Protein AF-A0A662BK88-F1 (afdb_monomer)

pLDDT: mean 89.19, std 11.51, range [46.56, 98.31]

Nearest PDB structures (foldseek):
  5vly-assembly1_C  TM=3.485E-01  e=2.205E+00  Qubevirus durum
  7tjg-assembly1_C  TM=3.162E-01  e=6.121E+00  Bacteriophage sp.

Foldseek 3Di:
DDDDDDDDLVPDQWDDDDPWIKGWDQDPDPDHPDTAIWTFLEDDQKTKTKGKDKDFAPDDDPVCPPGDIDDIDIWIWIQHPNDTQTQQDLVSVLVVVVVCSVVLVVVCVVVVADSNPGDSVRVRVSVVVSRVVVVVVD

Mean predicted aligned error: 5.85 Å

Solvent-accessible surface area (backbone atoms only — not comparable to full-atom values): 8344 Å² total; per-residue (Å²): 136,85,87,80,86,82,82,58,64,89,82,47,59,59,53,71,62,84,97,41,43,32,36,49,43,81,40,81,84,85,45,80,91,44,61,42,68,26,36,59,68,36,85,65,93,46,36,34,32,39,33,73,46,69,47,82,40,95,50,72,45,98,92,24,75,86,28,44,70,49,75,82,44,74,45,36,33,39,40,47,96,92,39,80,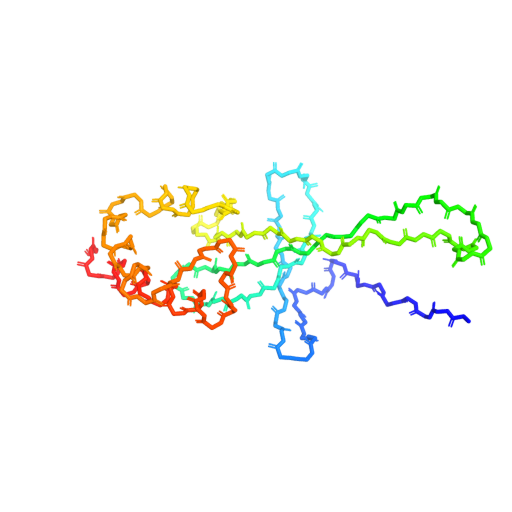44,76,31,75,41,64,67,44,45,37,58,75,43,54,94,52,33,67,58,51,51,51,51,31,60,78,68,68,54,48,71,93,75,47,50,72,66,55,47,35,55,51,49,53,53,52,50,58,53,58,59,80,73,112

Secondary structure (DSSP, 8-state):
--PPP---TTT-SEEEETTEEEEEEE-TTTSTT-EEEEEEEEESSSEEEEEEE--EE---BTTBTT-EEPPPEEEEEEEETTEEEE--SHHHHHHHTGGGHHHHHHHHHHTT--GGG--HHHHHHHHHHHHHHHHTT-

Radius of gyration: 17.77 Å; Cα contacts (8 Å, |Δi|>4): 180; chains: 1; bounding box: 46×37×45 Å

Sequence (138 aa):
YKRQLVLNSTFVDSFYLGNHAFINLYNQNEIPHQFEYFEKIYTGKDLFLKKYRKKFITVYNNWYPDGKYSSQQYTYYIHYRGSLAKVNSKKAFLSFYDSYRKEIRKFMRKNKIKYKNATKEELIKLMTFCHVKSIQNN

Structure (mmCIF, N/CA/C/O backbone):
data_AF-A0A662BK88-F1
#
_entry.id   AF-A0A662BK88-F1
#
loop_
_atom_site.group_PDB
_atom_site.id
_atom_site.type_symbol
_atom_site.label_atom_id
_atom_site.label_alt_id
_atom_site.label_comp_id
_atom_site.label_asym_id
_atom_site.label_entity_id
_atom_site.label_seq_id
_atom_site.pdbx_PDB_ins_code
_atom_site.Cartn_x
_atom_site.Cartn_y
_atom_site.Cartn_z
_atom_site.occupancy
_atom_site.B_iso_or_equiv
_atom_site.auth_seq_id
_atom_site.auth_comp_id
_atom_site.auth_asym_id
_atom_site.auth_atom_id
_atom_site.pdbx_PDB_model_num
ATOM 1 N N . TYR A 1 1 ? 27.981 -8.760 -16.682 1.00 46.56 1 TYR A N 1
ATOM 2 C CA . TYR A 1 1 ? 26.753 -9.582 -16.725 1.00 46.56 1 TYR A CA 1
ATOM 3 C C . TYR A 1 1 ? 25.944 -9.407 -15.452 1.00 46.56 1 TYR A C 1
ATOM 5 O O . TYR A 1 1 ? 26.433 -9.717 -14.372 1.00 46.56 1 TYR A O 1
ATOM 13 N N . LYS A 1 2 ? 24.725 -8.877 -15.557 1.00 60.41 2 LYS A N 1
ATOM 14 C CA . LYS A 1 2 ? 23.822 -8.692 -14.416 1.00 60.41 2 LYS A CA 1
ATOM 15 C C . LYS A 1 2 ? 22.963 -9.951 -14.280 1.00 60.41 2 LYS A C 1
ATOM 17 O O . LYS A 1 2 ? 22.146 -10.215 -15.155 1.00 60.41 2 LYS A O 1
ATOM 22 N N . ARG A 1 3 ? 23.173 -10.751 -13.230 1.00 65.56 3 ARG A N 1
ATOM 23 C CA . ARG A 1 3 ? 22.344 -11.941 -12.976 1.00 65.56 3 ARG A CA 1
ATOM 24 C C . ARG A 1 3 ? 20.949 -11.481 -12.558 1.00 65.56 3 ARG A C 1
ATOM 26 O O . ARG A 1 3 ? 20.813 -10.721 -11.602 1.00 65.56 3 ARG A O 1
ATOM 33 N N . GLN A 1 4 ? 19.935 -11.901 -13.305 1.00 72.81 4 GLN A N 1
ATOM 34 C CA . GLN A 1 4 ? 18.538 -11.662 -12.966 1.00 72.81 4 GLN A CA 1
ATOM 35 C C . GLN A 1 4 ? 18.014 -12.874 -12.200 1.00 72.81 4 GLN A C 1
ATOM 37 O O . GLN A 1 4 ? 18.202 -14.007 -12.633 1.00 72.81 4 GLN A O 1
ATOM 42 N N . LEU A 1 5 ? 17.382 -12.629 -11.055 1.00 79.38 5 LEU A N 1
ATOM 43 C CA . LEU A 1 5 ? 16.665 -13.652 -10.307 1.00 79.38 5 LEU A CA 1
ATOM 44 C C . LEU A 1 5 ? 15.183 -13.539 -10.666 1.00 79.38 5 LEU A C 1
ATOM 46 O O . LEU A 1 5 ? 14.576 -12.490 -10.445 1.00 79.38 5 LEU A O 1
ATOM 50 N N . VAL A 1 6 ? 14.627 -14.597 -11.250 1.00 84.44 6 VAL A N 1
ATOM 51 C CA . VAL A 1 6 ? 13.217 -14.672 -11.645 1.00 84.44 6 VAL A CA 1
ATOM 52 C C . VAL A 1 6 ? 12.526 -15.672 -10.730 1.00 84.44 6 VAL A C 1
ATOM 54 O O . VAL A 1 6 ? 12.965 -16.813 -10.613 1.00 84.44 6 VAL A O 1
ATOM 57 N N . LEU A 1 7 ? 11.462 -15.234 -10.058 1.00 85.31 7 LEU A N 1
ATOM 58 C CA . LEU A 1 7 ? 10.655 -16.108 -9.211 1.00 85.31 7 LEU A CA 1
ATOM 59 C C . LEU A 1 7 ? 9.637 -16.859 -10.061 1.00 85.31 7 LEU A C 1
ATOM 61 O O . LEU A 1 7 ? 8.966 -16.259 -10.901 1.00 85.31 7 LEU A O 1
ATOM 65 N N . ASN A 1 8 ? 9.475 -18.152 -9.794 1.00 84.75 8 ASN A N 1
ATOM 66 C CA . ASN A 1 8 ? 8.382 -18.924 -10.361 1.00 84.75 8 ASN A CA 1
ATOM 67 C C . ASN A 1 8 ? 7.115 -18.685 -9.528 1.00 84.75 8 ASN A C 1
ATOM 69 O O . ASN A 1 8 ? 6.999 -19.175 -8.407 1.00 84.75 8 ASN A O 1
ATOM 73 N N . SER A 1 9 ? 6.172 -17.915 -10.069 1.00 82.06 9 SER A N 1
ATOM 74 C CA . SER A 1 9 ? 4.938 -17.529 -9.377 1.00 82.06 9 SER A CA 1
ATOM 75 C C . SER A 1 9 ? 3.939 -18.668 -9.160 1.00 82.06 9 SER A C 1
ATOM 77 O O . SER A 1 9 ? 2.945 -18.449 -8.481 1.00 82.06 9 SER A O 1
ATOM 79 N N . THR A 1 10 ? 4.193 -19.860 -9.704 1.00 82.81 10 THR A N 1
ATOM 80 C CA . THR A 1 10 ? 3.374 -21.061 -9.476 1.00 82.81 10 THR A CA 1
ATOM 81 C C . THR A 1 10 ? 3.840 -21.859 -8.257 1.00 82.81 10 THR A C 1
ATOM 83 O O . THR A 1 10 ? 3.034 -22.542 -7.641 1.00 82.81 10 THR A O 1
ATOM 86 N N . PHE A 1 11 ? 5.127 -21.782 -7.900 1.00 85.75 11 PHE A N 1
ATOM 87 C CA . PHE A 1 11 ? 5.713 -22.583 -6.811 1.00 85.75 11 PHE A CA 1
ATOM 88 C C . PHE A 1 11 ? 6.141 -21.763 -5.592 1.00 85.75 11 PHE A C 1
ATOM 90 O O . PHE A 1 11 ? 6.508 -22.333 -4.567 1.00 85.75 11 PHE A O 1
ATOM 97 N N . VAL A 1 12 ? 6.152 -20.433 -5.697 1.00 89.94 12 VAL A N 1
ATOM 98 C CA . VAL A 1 12 ? 6.571 -19.549 -4.607 1.00 89.94 12 VAL A CA 1
ATOM 99 C C . VAL A 1 12 ? 5.362 -18.771 -4.092 1.00 89.94 12 VAL A C 1
ATOM 101 O O . VAL A 1 12 ? 4.904 -17.804 -4.701 1.00 89.94 12 VAL A O 1
ATOM 104 N N . ASP A 1 13 ? 4.870 -19.183 -2.925 1.00 90.50 13 ASP A N 1
ATOM 105 C CA . ASP A 1 13 ? 3.742 -18.532 -2.248 1.00 90.50 13 ASP A CA 1
ATOM 106 C C . ASP A 1 13 ? 4.171 -17.297 -1.456 1.00 90.50 13 ASP A C 1
ATOM 108 O O . ASP A 1 13 ? 3.428 -16.326 -1.311 1.00 90.50 13 ASP A O 1
ATOM 112 N N . SER A 1 14 ? 5.383 -17.315 -0.906 1.00 93.75 14 SER A N 1
ATOM 113 C CA . SER A 1 14 ? 5.929 -16.197 -0.145 1.00 93.75 14 SER A CA 1
ATOM 114 C C . SER A 1 14 ? 7.448 -16.251 -0.088 1.00 93.75 14 SER A C 1
ATOM 116 O O . SER A 1 14 ? 8.056 -17.305 -0.260 1.00 93.75 14 SER A O 1
ATOM 118 N N . PHE A 1 15 ? 8.068 -15.100 0.148 1.00 94.88 15 PHE A N 1
ATOM 119 C CA . PHE A 1 15 ? 9.508 -14.999 0.357 1.00 94.88 15 PHE A CA 1
ATOM 120 C C . PHE A 1 15 ? 9.848 -13.775 1.208 1.00 94.88 15 PHE A C 1
ATOM 122 O O . PHE A 1 15 ? 9.033 -12.866 1.387 1.00 94.88 15 PHE A O 1
ATOM 129 N N . TYR A 1 16 ? 11.080 -13.738 1.705 1.00 95.19 16 TYR A N 1
ATOM 130 C CA . TYR A 1 16 ? 11.634 -12.588 2.409 1.00 95.19 16 TYR A CA 1
ATOM 131 C C . TYR A 1 16 ? 12.732 -11.943 1.568 1.00 95.19 16 TYR A C 1
ATOM 133 O O . TYR A 1 16 ? 13.564 -12.632 0.982 1.00 95.19 16 TYR A O 1
ATOM 141 N N . LEU A 1 17 ? 12.745 -10.613 1.523 1.00 93.19 17 LEU A N 1
ATOM 142 C CA . LEU A 1 17 ? 13.852 -9.833 0.976 1.00 93.19 17 LEU A CA 1
ATOM 143 C C . LEU A 1 17 ? 14.315 -8.852 2.054 1.00 93.19 17 LEU A C 1
ATOM 145 O O . LEU A 1 17 ? 13.687 -7.815 2.277 1.00 93.19 17 LEU A O 1
ATOM 149 N N . GLY A 1 18 ? 15.377 -9.218 2.774 1.00 93.12 18 GLY A N 1
ATOM 150 C CA . GLY A 1 18 ? 15.735 -8.550 4.027 1.00 93.12 18 GLY A CA 1
ATOM 151 C C . GLY A 1 18 ? 14.575 -8.626 5.027 1.00 93.12 18 GLY A C 1
ATOM 152 O O . GLY A 1 18 ? 13.998 -9.690 5.234 1.00 93.12 18 GLY A O 1
ATOM 153 N N . ASN A 1 19 ? 14.169 -7.479 5.577 1.00 93.31 19 ASN A N 1
ATOM 154 C CA . ASN A 1 19 ? 13.086 -7.387 6.570 1.00 93.31 19 ASN A CA 1
ATOM 155 C C . ASN A 1 19 ? 11.690 -7.199 5.938 1.00 93.31 19 ASN A C 1
ATOM 157 O O . ASN A 1 19 ? 10.745 -6.743 6.589 1.00 93.31 19 ASN A O 1
ATOM 161 N N . HIS A 1 20 ? 11.555 -7.496 4.645 1.00 94.62 20 HIS A N 1
ATOM 162 C CA . HIS A 1 20 ? 10.316 -7.342 3.893 1.00 94.62 20 HIS A CA 1
ATOM 163 C C . HIS A 1 20 ? 9.752 -8.718 3.548 1.00 94.62 20 HIS A C 1
ATOM 165 O O . HIS A 1 20 ? 10.402 -9.500 2.859 1.00 94.62 20 HIS A O 1
ATOM 171 N N . ALA A 1 21 ? 8.536 -8.999 4.015 1.00 96.19 21 ALA A N 1
ATOM 172 C CA . ALA A 1 21 ? 7.819 -10.223 3.690 1.00 96.19 21 ALA A CA 1
ATOM 173 C C . ALA A 1 21 ? 6.939 -9.992 2.461 1.00 96.19 21 ALA A C 1
ATOM 175 O O . ALA A 1 21 ? 6.109 -9.082 2.462 1.00 96.19 21 ALA A O 1
ATOM 176 N N . PHE A 1 22 ? 7.087 -10.832 1.447 1.00 96.12 22 PHE A N 1
ATOM 177 C CA . PHE A 1 22 ? 6.278 -10.817 0.239 1.00 96.12 22 PHE A CA 1
ATOM 178 C C . PHE A 1 22 ? 5.363 -12.030 0.218 1.00 96.12 22 PHE A C 1
ATOM 180 O O . PHE A 1 22 ? 5.785 -13.129 0.567 1.00 96.12 22 PHE A O 1
ATOM 187 N N . ILE A 1 23 ? 4.117 -11.825 -0.189 1.00 94.38 23 ILE A N 1
ATOM 188 C CA . ILE A 1 23 ? 3.148 -12.893 -0.424 1.00 94.38 23 ILE A CA 1
ATOM 189 C C . ILE A 1 23 ? 2.657 -12.821 -1.856 1.00 94.38 23 ILE A C 1
ATOM 191 O O . ILE A 1 23 ? 2.482 -11.735 -2.411 1.00 94.38 23 ILE A O 1
ATOM 195 N N . ASN A 1 24 ? 2.448 -13.986 -2.434 1.00 91.44 24 ASN A N 1
ATOM 196 C CA . ASN A 1 24 ? 1.794 -14.159 -3.703 1.00 91.44 24 ASN A CA 1
ATOM 197 C C . ASN A 1 24 ? 0.283 -14.183 -3.464 1.00 91.44 24 ASN A C 1
ATOM 199 O O . ASN A 1 24 ? -0.202 -14.940 -2.624 1.00 91.44 24 ASN A O 1
ATOM 203 N N . LEU A 1 25 ? -0.458 -13.324 -4.156 1.00 87.62 25 LEU A N 1
ATOM 204 C CA . LEU A 1 25 ? -1.914 -13.338 -4.117 1.00 87.62 25 LEU A CA 1
ATOM 205 C C . LEU A 1 25 ? -2.463 -13.523 -5.520 1.00 87.62 25 LEU A C 1
ATOM 207 O O . LEU A 1 25 ? -1.989 -12.917 -6.483 1.00 87.62 25 LEU A O 1
ATOM 211 N N . TYR A 1 26 ? -3.514 -14.331 -5.598 1.00 74.81 26 TYR A N 1
ATOM 212 C CA . TYR A 1 26 ? -4.305 -14.481 -6.803 1.00 74.81 26 TYR A CA 1
ATOM 213 C C . TYR A 1 26 ? -5.116 -13.203 -7.032 1.00 74.81 26 TYR A C 1
ATOM 215 O O . TYR A 1 26 ? -6.020 -12.876 -6.258 1.00 74.81 26 TYR A O 1
ATOM 223 N N . ASN A 1 27 ? -4.782 -12.450 -8.077 1.00 63.00 27 ASN A N 1
ATOM 224 C CA . ASN A 1 27 ? -5.520 -11.245 -8.421 1.00 63.00 27 ASN A CA 1
ATOM 225 C C . ASN A 1 27 ? -6.726 -11.616 -9.295 1.00 63.00 27 ASN A C 1
ATOM 227 O O . ASN A 1 27 ? -6.610 -11.730 -10.510 1.00 63.00 27 ASN A O 1
ATOM 231 N N . GLN A 1 28 ? -7.896 -11.790 -8.674 1.00 55.38 28 GLN A N 1
ATOM 232 C CA . GLN A 1 28 ? -9.140 -12.124 -9.386 1.00 55.38 28 GLN A CA 1
ATOM 233 C C . GLN A 1 28 ? -9.610 -11.025 -10.357 1.00 55.38 28 GLN A C 1
ATOM 235 O O . GLN A 1 28 ? -10.416 -11.305 -11.239 1.00 55.38 28 GLN A O 1
ATOM 240 N N . ASN A 1 29 ? -9.135 -9.782 -10.196 1.00 52.81 29 ASN A N 1
ATOM 241 C CA . ASN A 1 29 ? -9.803 -8.601 -10.748 1.00 52.81 29 ASN A CA 1
ATOM 242 C C . ASN A 1 29 ? -9.139 -7.997 -11.993 1.00 52.81 29 ASN A C 1
ATOM 244 O O . ASN A 1 29 ? -9.824 -7.313 -12.747 1.0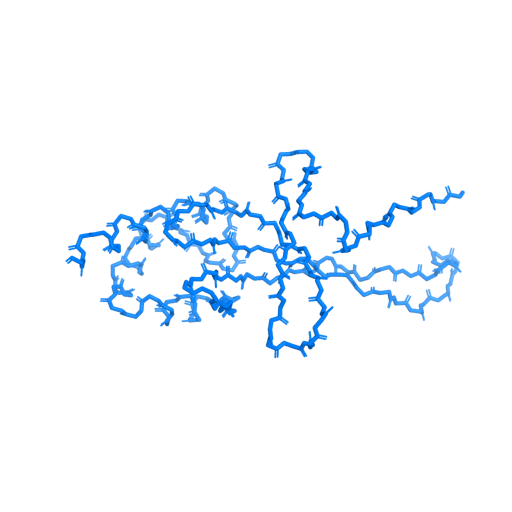0 52.81 29 ASN A O 1
ATOM 248 N N . GLU A 1 30 ? -7.828 -8.171 -12.195 1.00 54.28 30 GLU A N 1
ATOM 249 C CA . GLU A 1 30 ? -7.128 -7.520 -13.319 1.00 54.28 30 GLU A CA 1
ATOM 250 C C . GLU A 1 30 ? -6.841 -8.491 -14.472 1.00 54.28 30 GLU A C 1
ATOM 252 O O . GLU A 1 30 ? -7.092 -8.137 -15.622 1.00 54.28 30 GLU A O 1
ATOM 257 N N . ILE A 1 31 ? -6.346 -9.703 -14.189 1.00 52.28 31 ILE A N 1
ATOM 258 C CA . ILE A 1 31 ? -6.043 -10.738 -15.191 1.00 52.28 31 ILE A CA 1
ATOM 259 C C . ILE A 1 31 ? -6.291 -12.114 -14.546 1.00 52.28 31 ILE A C 1
ATOM 261 O O . ILE A 1 31 ? -5.582 -12.460 -13.595 1.00 52.28 31 ILE A O 1
ATOM 265 N N . PRO A 1 32 ? -7.265 -12.913 -15.029 1.00 53.69 32 PRO A N 1
ATOM 266 C CA . PRO A 1 32 ? -7.473 -14.274 -14.543 1.00 53.69 32 PRO A CA 1
ATOM 267 C C . PRO A 1 32 ? -6.164 -15.069 -14.628 1.00 53.69 32 PRO A C 1
ATOM 269 O O . PRO A 1 32 ? -5.478 -15.020 -15.646 1.00 53.69 32 PRO A O 1
ATOM 272 N N . HIS A 1 33 ? -5.814 -15.797 -13.568 1.00 56.00 33 HIS A N 1
ATOM 273 C CA . HIS A 1 33 ? -4.602 -16.626 -13.485 1.00 56.00 33 HIS A CA 1
ATOM 274 C C . HIS A 1 33 ? -3.255 -15.902 -13.360 1.00 56.00 33 HIS A C 1
ATOM 276 O O . HIS A 1 33 ? -2.215 -16.559 -13.436 1.00 56.00 33 HIS A O 1
ATOM 282 N N . GLN A 1 34 ? -3.232 -14.593 -13.083 1.00 67.44 34 GLN A N 1
ATOM 283 C CA . GLN A 1 34 ? -1.977 -13.909 -12.772 1.00 67.44 34 GLN A CA 1
ATOM 284 C C . GLN A 1 34 ? -1.720 -13.818 -11.262 1.00 67.44 34 GLN A C 1
ATOM 286 O O . GLN A 1 34 ? -2.366 -13.078 -10.517 1.00 67.44 34 GLN A O 1
ATOM 291 N N . PHE A 1 35 ? -0.714 -14.573 -10.836 1.00 73.44 35 PHE A N 1
ATOM 292 C CA . PHE A 1 35 ? -0.090 -14.491 -9.523 1.00 73.44 35 PHE A CA 1
ATOM 293 C C . PHE A 1 35 ? 0.802 -13.252 -9.431 1.00 73.44 35 PHE A C 1
ATOM 295 O O . PHE A 1 35 ? 1.653 -13.015 -10.294 1.00 73.44 35 PHE A O 1
ATOM 302 N N . GLU A 1 36 ? 0.614 -12.451 -8.385 1.00 87.44 36 GLU A N 1
ATOM 303 C CA . GLU A 1 36 ? 1.394 -11.239 -8.165 1.00 87.44 36 GLU A CA 1
ATOM 304 C C . GLU A 1 36 ? 1.895 -11.144 -6.728 1.00 87.44 36 GLU A C 1
ATOM 306 O O . GLU A 1 36 ? 1.192 -11.471 -5.773 1.00 87.44 36 GLU A O 1
ATOM 311 N N . TYR A 1 37 ? 3.117 -10.631 -6.574 1.00 92.62 37 TYR A N 1
ATOM 312 C CA . TYR A 1 37 ? 3.735 -10.467 -5.265 1.00 92.62 37 TYR A CA 1
ATOM 313 C C . TYR A 1 37 ? 3.453 -9.098 -4.651 1.00 92.62 37 TYR A C 1
ATOM 315 O O . TYR A 1 37 ? 3.671 -8.045 -5.262 1.00 92.62 37 TYR A O 1
ATOM 323 N N . PHE A 1 38 ? 3.054 -9.125 -3.386 1.00 95.00 38 PHE A N 1
ATOM 324 C CA . PHE A 1 38 ? 2.781 -7.961 -2.560 1.00 95.00 38 PHE A CA 1
ATOM 325 C C . PHE A 1 38 ? 3.656 -7.997 -1.314 1.00 95.00 38 PHE A C 1
ATOM 327 O O . PHE A 1 38 ? 3.720 -9.013 -0.628 1.00 95.00 38 PHE A O 1
ATOM 334 N N . GLU A 1 39 ? 4.283 -6.876 -0.969 1.00 96.81 39 GLU A N 1
ATOM 335 C CA . GLU A 1 39 ? 4.897 -6.728 0.347 1.00 96.81 39 GLU A CA 1
ATOM 336 C C . GLU A 1 39 ? 3.802 -6.581 1.410 1.00 96.81 39 GLU A C 1
ATOM 338 O O . GLU A 1 39 ? 2.935 -5.708 1.303 1.00 96.81 39 GLU A O 1
ATOM 343 N N . LYS A 1 40 ? 3.883 -7.387 2.470 1.00 96.69 40 LYS A N 1
ATOM 344 C CA . LYS A 1 40 ? 3.084 -7.229 3.684 1.00 96.69 40 LYS A CA 1
ATOM 345 C C . LYS A 1 40 ? 3.629 -6.071 4.513 1.00 96.69 40 LYS A C 1
ATOM 347 O O . LYS A 1 40 ? 4.712 -6.153 5.092 1.00 96.69 40 LYS A O 1
ATOM 352 N N . ILE A 1 41 ? 2.851 -4.996 4.592 1.00 97.38 41 ILE A N 1
ATOM 353 C CA . ILE A 1 41 ? 3.142 -3.850 5.458 1.00 97.38 41 ILE A CA 1
ATOM 354 C C . ILE A 1 41 ? 2.566 -4.080 6.852 1.00 97.38 41 ILE A C 1
ATOM 356 O O . ILE A 1 41 ? 3.239 -3.806 7.839 1.00 97.38 41 ILE A O 1
ATOM 360 N N . TYR A 1 42 ? 1.341 -4.600 6.933 1.00 96.88 42 TYR A N 1
ATOM 361 C CA . TYR A 1 42 ? 0.656 -4.893 8.188 1.00 96.88 42 TYR A CA 1
ATOM 362 C C . TYR A 1 42 ? -0.174 -6.172 8.064 1.00 96.88 42 TYR A C 1
ATOM 364 O O . TYR A 1 42 ? -0.765 -6.426 7.012 1.00 96.88 42 TYR A O 1
ATOM 372 N N . THR A 1 43 ? -0.234 -6.936 9.157 1.00 93.56 43 THR A N 1
ATOM 373 C CA . THR A 1 43 ? -1.033 -8.159 9.281 1.00 93.56 43 THR A CA 1
ATOM 374 C C . THR A 1 43 ? -1.961 -8.019 10.486 1.00 93.56 43 THR A C 1
ATOM 376 O O . THR A 1 43 ? -1.488 -7.849 11.607 1.00 93.56 43 THR A O 1
ATOM 379 N N . GLY A 1 44 ? -3.269 -8.087 10.252 1.00 89.44 44 GLY A N 1
ATOM 380 C CA . GLY A 1 44 ? -4.314 -8.122 11.275 1.00 89.44 44 GLY A CA 1
ATOM 381 C C . GLY A 1 44 ? -5.587 -8.727 10.681 1.00 89.44 44 GLY A C 1
ATOM 382 O O . GLY A 1 44 ? -5.497 -9.601 9.823 1.00 89.44 44 GLY A O 1
ATOM 383 N N . LYS A 1 45 ? -6.767 -8.226 11.075 1.00 87.69 45 LYS A N 1
ATOM 384 C CA . LYS A 1 45 ? -8.047 -8.579 10.412 1.00 87.69 45 LYS A CA 1
ATOM 385 C C . LYS A 1 45 ? -8.007 -8.290 8.903 1.00 87.69 45 LYS A C 1
ATOM 387 O O . LYS A 1 45 ? -8.526 -9.068 8.108 1.00 87.69 45 LYS A O 1
ATOM 392 N N . ASP A 1 46 ? -7.342 -7.195 8.547 1.00 91.38 46 ASP A N 1
ATOM 393 C CA . ASP A 1 46 ? -7.091 -6.778 7.174 1.00 91.38 46 ASP A CA 1
ATOM 394 C C . ASP A 1 46 ? -5.586 -6.885 6.895 1.00 91.38 46 ASP A C 1
ATOM 396 O O . ASP A 1 46 ? -4.766 -6.546 7.759 1.00 91.38 46 ASP A O 1
ATOM 400 N N . LEU A 1 47 ? -5.203 -7.297 5.683 1.00 94.88 47 LEU A N 1
ATOM 401 C CA . LEU A 1 47 ? -3.808 -7.195 5.246 1.00 94.88 47 LEU A CA 1
ATOM 402 C C . LEU A 1 47 ? -3.603 -5.860 4.545 1.00 94.88 47 LEU A C 1
ATOM 404 O O . LEU A 1 47 ? -4.304 -5.552 3.580 1.00 94.88 47 LEU A O 1
ATOM 408 N N . PHE A 1 48 ? -2.605 -5.094 4.982 1.00 97.19 48 PHE A N 1
ATOM 409 C CA . PHE A 1 48 ? -2.175 -3.904 4.255 1.00 97.19 48 PHE A CA 1
ATOM 410 C C . PHE A 1 48 ? -0.951 -4.236 3.416 1.00 97.19 48 PHE A C 1
ATOM 412 O O . PHE A 1 48 ? 0.084 -4.668 3.932 1.00 97.19 48 PHE A O 1
ATOM 419 N N . LEU A 1 49 ? -1.090 -4.041 2.113 1.00 96.62 49 LEU A N 1
ATOM 420 C CA . LEU A 1 49 ? -0.201 -4.587 1.106 1.00 96.62 49 LEU A CA 1
ATOM 421 C C . LEU A 1 49 ? 0.367 -3.482 0.226 1.00 96.62 49 LEU A C 1
ATOM 423 O O . LEU A 1 49 ? -0.307 -2.498 -0.088 1.00 96.62 49 LEU A O 1
ATOM 427 N N . LYS A 1 50 ? 1.606 -3.666 -0.220 1.00 96.25 50 LYS A N 1
ATOM 428 C CA . LYS A 1 50 ? 2.287 -2.765 -1.148 1.00 96.25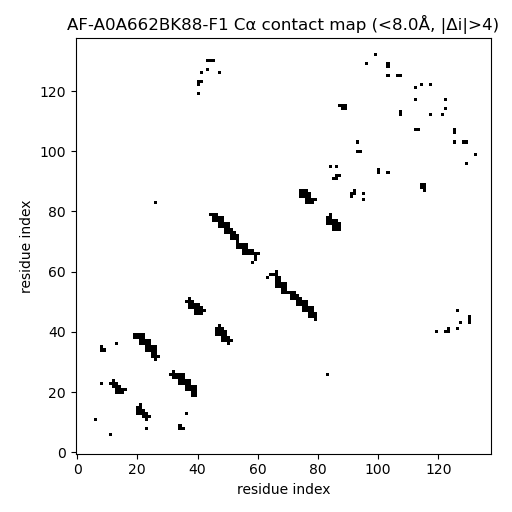 50 LYS A CA 1
ATOM 429 C C . LYS A 1 50 ? 2.779 -3.546 -2.361 1.00 96.25 50 LYS A C 1
ATOM 431 O O . LYS A 1 50 ? 3.613 -4.437 -2.244 1.00 96.25 50 LYS A O 1
ATOM 436 N N . LYS A 1 51 ? 2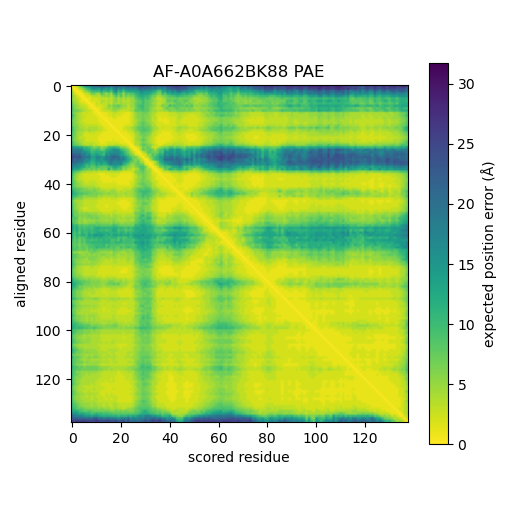.280 -3.183 -3.540 1.00 94.62 51 LYS A N 1
ATOM 437 C CA . LYS A 1 51 ? 2.706 -3.746 -4.827 1.00 94.62 51 LYS A CA 1
ATOM 438 C C . LYS A 1 51 ? 3.735 -2.830 -5.466 1.00 94.62 51 LYS A C 1
ATOM 440 O O . LYS A 1 51 ? 3.471 -1.636 -5.612 1.00 94.62 51 LYS A O 1
ATOM 445 N N . TYR A 1 52 ? 4.876 -3.375 -5.869 1.00 93.69 52 TYR A N 1
ATOM 446 C CA . TYR A 1 52 ? 5.918 -2.636 -6.581 1.00 93.69 52 TYR A CA 1
ATOM 447 C C . TYR A 1 52 ? 5.759 -2.787 -8.093 1.00 93.69 52 TYR A C 1
ATOM 449 O O . TYR A 1 52 ? 5.380 -3.846 -8.584 1.00 93.69 52 TYR A O 1
ATOM 457 N N . ARG A 1 53 ? 6.075 -1.731 -8.845 1.00 91.06 53 ARG A N 1
ATOM 458 C CA . ARG A 1 53 ? 6.106 -1.757 -10.309 1.00 91.06 53 ARG A CA 1
ATOM 459 C C . ARG A 1 53 ? 7.328 -1.010 -10.826 1.00 91.06 53 ARG A C 1
ATOM 461 O O . ARG A 1 53 ? 7.591 0.126 -10.431 1.00 91.06 53 ARG A O 1
ATOM 468 N N . LYS A 1 54 ? 8.031 -1.636 -11.764 1.00 91.00 54 LYS A N 1
ATOM 469 C CA . LYS A 1 54 ? 8.994 -0.991 -12.659 1.00 91.00 54 LYS A CA 1
ATOM 470 C C . LYS A 1 54 ? 8.620 -1.346 -14.089 1.00 91.00 54 LYS A C 1
ATOM 472 O O . LYS A 1 54 ? 8.162 -2.454 -14.346 1.00 91.00 54 LYS A O 1
ATOM 477 N N . LYS A 1 55 ? 8.787 -0.400 -15.005 1.00 89.00 55 LYS A N 1
ATOM 478 C CA . LYS A 1 55 ? 8.639 -0.636 -16.443 1.00 89.00 55 LYS A CA 1
ATOM 479 C C . LYS A 1 55 ? 10.020 -0.629 -17.076 1.00 89.00 55 LYS A C 1
ATOM 481 O O . LYS A 1 55 ? 10.834 0.221 -16.720 1.00 89.00 55 LYS A O 1
ATOM 486 N N . PHE A 1 56 ? 10.282 -1.558 -17.984 1.00 89.88 56 PHE A N 1
ATOM 487 C CA . PHE A 1 56 ? 11.440 -1.440 -18.859 1.00 89.88 56 PHE A CA 1
ATOM 488 C C . PHE A 1 56 ?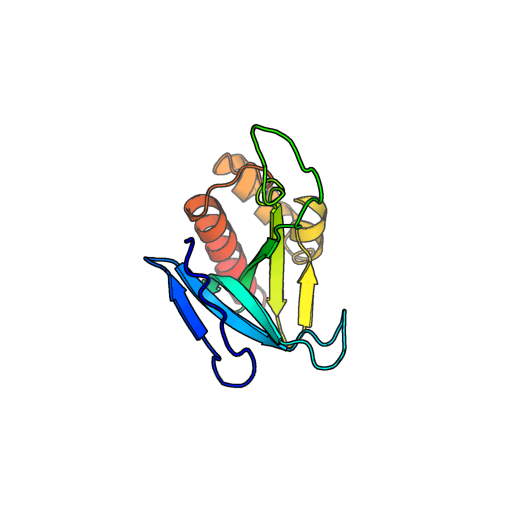 11.166 -0.336 -19.885 1.00 89.88 56 PHE A C 1
ATOM 490 O O . PHE A 1 56 ? 10.061 -0.235 -20.414 1.00 89.88 56 PHE A O 1
ATOM 497 N N . ILE A 1 57 ? 12.147 0.532 -20.092 1.00 91.06 57 ILE A N 1
ATOM 498 C CA . ILE A 1 57 ? 12.103 1.668 -21.002 1.00 91.06 57 ILE A CA 1
ATOM 499 C C . ILE A 1 57 ? 13.185 1.420 -22.052 1.00 91.06 57 ILE A C 1
ATOM 501 O O . ILE A 1 57 ? 14.379 1.419 -21.740 1.00 91.06 57 ILE A O 1
ATOM 505 N N . THR A 1 58 ? 12.748 1.241 -23.295 1.00 88.25 58 THR A N 1
ATOM 506 C CA . THR A 1 58 ? 13.584 1.037 -24.485 1.00 88.25 58 THR A CA 1
ATOM 507 C C . THR A 1 58 ? 14.228 2.357 -24.919 1.00 88.25 58 THR A C 1
ATOM 509 O O . THR A 1 58 ? 13.851 2.950 -25.926 1.00 88.25 58 THR A O 1
ATOM 512 N N . VAL A 1 59 ? 15.158 2.866 -24.112 1.00 89.12 59 VAL A N 1
ATOM 513 C CA . VAL A 1 59 ? 15.993 4.031 -24.438 1.00 89.12 59 VAL A CA 1
ATOM 514 C C . VAL A 1 59 ? 17.437 3.567 -24.471 1.00 89.12 59 VAL A C 1
ATOM 516 O O . VAL A 1 59 ? 18.012 3.312 -23.417 1.00 89.12 59 VAL A O 1
ATOM 519 N N . TYR A 1 60 ? 17.992 3.472 -25.675 1.00 89.12 60 TYR A N 1
ATOM 520 C CA . TYR A 1 60 ? 19.346 2.988 -25.926 1.00 89.12 60 TYR A CA 1
ATOM 521 C C . TYR A 1 60 ? 20.263 4.169 -26.255 1.00 89.12 60 TYR A C 1
ATOM 523 O O . TYR A 1 60 ? 20.024 4.891 -27.221 1.00 89.12 60 TYR A O 1
ATOM 531 N N . ASN A 1 61 ? 21.272 4.412 -25.420 1.00 90.88 61 ASN A N 1
ATOM 532 C CA . ASN A 1 61 ? 22.300 5.438 -25.636 1.00 90.88 61 ASN A CA 1
ATOM 533 C C . ASN A 1 61 ? 23.584 5.081 -24.866 1.00 90.88 61 ASN A C 1
ATOM 535 O O . ASN A 1 61 ? 23.598 4.097 -24.131 1.00 90.88 61 ASN A O 1
ATOM 539 N N . ASN A 1 62 ? 24.640 5.896 -24.977 1.00 89.81 62 ASN A N 1
ATOM 540 C CA . ASN A 1 62 ? 25.933 5.629 -24.323 1.00 89.81 62 ASN A CA 1
ATOM 541 C C . ASN A 1 62 ? 25.839 5.441 -22.794 1.00 89.81 62 ASN A C 1
ATOM 543 O O . ASN A 1 62 ? 26.673 4.755 -22.211 1.00 89.81 62 ASN A O 1
ATOM 547 N N . TRP A 1 63 ? 24.826 6.020 -22.142 1.00 85.31 63 TRP A N 1
ATOM 548 C CA . TRP A 1 63 ? 24.587 5.875 -20.702 1.00 85.31 63 TRP A CA 1
ATOM 549 C C . TRP A 1 63 ? 23.723 4.653 -20.354 1.00 85.31 63 TRP A C 1
ATOM 551 O O . TRP A 1 63 ? 23.797 4.140 -19.238 1.00 85.31 63 TRP A O 1
ATOM 561 N N . TYR A 1 64 ? 22.894 4.193 -21.294 1.00 86.62 64 TYR A N 1
ATOM 562 C CA . TYR A 1 64 ? 21.938 3.095 -21.137 1.00 86.62 64 TYR A CA 1
ATOM 563 C C . TYR A 1 64 ? 21.990 2.146 -22.349 1.00 86.62 64 TYR A C 1
ATOM 565 O O . TYR A 1 64 ? 21.011 2.050 -23.091 1.00 86.62 64 TYR A O 1
ATOM 573 N N . PRO A 1 65 ? 23.114 1.446 -22.585 1.00 86.44 65 PRO A N 1
ATOM 574 C CA . PRO A 1 65 ? 23.276 0.588 -23.762 1.00 86.44 65 PRO A CA 1
ATOM 575 C C . PRO A 1 65 ? 22.295 -0.595 -23.784 1.00 86.44 65 PRO A C 1
ATOM 577 O O . PRO A 1 65 ? 21.935 -1.062 -24.856 1.00 86.44 65 PRO A O 1
ATOM 580 N N . ASP A 1 66 ? 21.792 -1.010 -22.616 1.00 88.06 66 ASP A N 1
ATOM 581 C C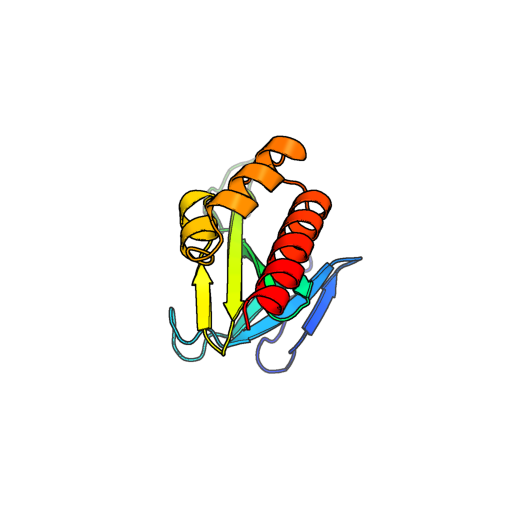A . ASP A 1 66 ? 20.827 -2.108 -22.460 1.00 88.06 66 ASP A CA 1
ATOM 582 C C . ASP A 1 66 ? 19.400 -1.611 -22.158 1.00 88.06 66 ASP A C 1
ATOM 584 O O . ASP A 1 66 ? 18.567 -2.348 -21.624 1.00 88.06 66 ASP A O 1
ATOM 588 N N . GLY A 1 67 ? 19.104 -0.338 -22.427 1.00 88.88 67 GLY A N 1
ATOM 589 C CA . GLY A 1 67 ? 17.878 0.296 -21.954 1.00 88.88 67 GLY A CA 1
ATOM 590 C C . GLY A 1 67 ? 17.941 0.657 -20.468 1.00 88.88 67 GLY A C 1
ATOM 591 O O . GLY A 1 67 ? 18.979 0.568 -19.805 1.00 88.88 67 GLY A O 1
ATOM 592 N N . LYS A 1 68 ? 16.808 1.090 -19.906 1.00 90.44 68 LYS A N 1
ATOM 593 C CA . LYS A 1 68 ? 16.714 1.422 -18.476 1.00 90.44 68 LYS A CA 1
ATOM 594 C C . LYS A 1 68 ? 15.384 1.005 -17.876 1.00 90.44 68 LYS A C 1
ATOM 596 O O . LYS A 1 68 ? 14.371 0.939 -18.558 1.00 90.44 68 LYS A O 1
ATOM 601 N N . TYR A 1 69 ? 15.355 0.794 -16.567 1.00 89.38 69 TYR A N 1
ATOM 602 C CA . TYR A 1 69 ? 14.091 0.662 -15.845 1.00 89.38 69 TYR A CA 1
ATOM 603 C C . TYR A 1 69 ? 13.585 2.030 -15.392 1.00 89.38 69 TYR A C 1
ATOM 605 O O . TYR A 1 69 ? 14.367 2.926 -15.071 1.00 89.38 69 TYR A O 1
ATOM 613 N N . SER A 1 70 ? 12.264 2.181 -15.331 1.00 92.19 70 SER A N 1
ATOM 614 C CA . SER A 1 70 ? 11.618 3.340 -14.727 1.00 92.19 70 SER A CA 1
ATOM 615 C C . SER A 1 70 ? 12.015 3.497 -13.259 1.00 92.19 70 SER A C 1
ATOM 617 O O . SER A 1 70 ? 12.457 2.550 -12.597 1.00 92.19 70 SER A O 1
ATOM 619 N N . SER A 1 71 ? 11.744 4.682 -12.711 1.00 91.50 71 SER A N 1
ATOM 620 C CA . SER A 1 71 ? 11.687 4.840 -11.262 1.00 91.50 71 SER A CA 1
ATOM 621 C C . SER A 1 71 ? 10.715 3.821 -10.659 1.00 91.50 71 SER A C 1
AT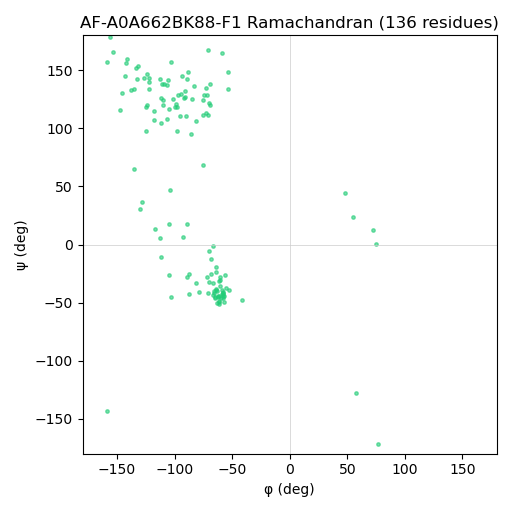OM 623 O O . SER A 1 71 ? 9.745 3.384 -11.294 1.00 91.50 71 SER A O 1
ATOM 625 N N . GLN A 1 72 ? 11.019 3.393 -9.436 1.00 92.38 72 GLN A N 1
ATOM 626 C CA . GLN A 1 72 ? 10.185 2.444 -8.718 1.00 92.38 72 GLN A CA 1
ATOM 627 C C . GLN A 1 72 ? 8.869 3.112 -8.336 1.00 92.38 72 GLN A C 1
ATOM 629 O O . GLN A 1 72 ? 8.851 4.092 -7.595 1.00 92.38 72 GLN A O 1
ATOM 634 N N . GLN A 1 73 ? 7.769 2.555 -8.825 1.00 93.25 73 GLN A N 1
ATOM 635 C CA . GLN A 1 73 ? 6.428 2.945 -8.425 1.00 93.25 73 GLN A CA 1
ATOM 636 C C . GLN A 1 73 ? 5.866 1.905 -7.464 1.00 93.25 73 GLN A C 1
ATOM 638 O O . GLN A 1 73 ? 6.291 0.746 -7.456 1.00 93.25 73 GLN A O 1
ATOM 643 N N . TYR A 1 74 ? 4.899 2.315 -6.653 1.00 94.06 74 TYR A N 1
ATOM 644 C CA . TYR A 1 74 ? 4.162 1.394 -5.806 1.00 94.06 74 TYR A CA 1
ATOM 645 C C . TYR A 1 74 ? 2.684 1.759 -5.736 1.00 94.06 74 TYR A C 1
ATOM 647 O O . TYR A 1 74 ? 2.272 2.877 -6.048 1.00 94.06 74 TYR A O 1
ATOM 655 N N . THR A 1 75 ? 1.873 0.780 -5.361 1.00 94.62 75 THR A N 1
ATOM 656 C CA . THR A 1 75 ? 0.442 0.939 -5.110 1.00 94.62 75 THR A CA 1
ATOM 657 C C . THR A 1 75 ? 0.079 0.203 -3.831 1.00 94.62 75 THR A C 1
ATOM 659 O O . THR A 1 75 ? 0.493 -0.940 -3.640 1.00 94.62 75 THR A O 1
ATOM 662 N N . TYR A 1 76 ? -0.689 0.865 -2.969 1.00 96.56 76 TYR A N 1
ATOM 663 C CA . TYR A 1 76 ? -1.204 0.262 -1.744 1.00 96.56 76 TYR A CA 1
ATOM 664 C C . TYR A 1 76 ? -2.554 -0.417 -1.959 1.00 96.56 76 TYR A C 1
ATOM 666 O O . TYR A 1 76 ? -3.417 0.112 -2.670 1.00 96.56 76 TYR A O 1
ATOM 674 N N . TYR A 1 77 ? -2.734 -1.551 -1.289 1.00 95.81 77 TYR A N 1
ATOM 675 C CA . TYR A 1 77 ? -3.956 -2.343 -1.282 1.00 95.81 77 TYR A CA 1
ATOM 676 C C . TYR A 1 77 ? -4.330 -2.754 0.141 1.00 95.81 77 TYR A C 1
ATOM 678 O O . TYR A 1 77 ? -3.460 -2.919 0.997 1.00 95.81 77 TYR A O 1
ATOM 686 N N . ILE A 1 78 ? -5.623 -2.945 0.376 1.00 95.50 78 ILE A N 1
ATOM 687 C CA . ILE A 1 78 ? -6.140 -3.669 1.534 1.00 95.50 78 ILE A CA 1
ATOM 688 C C . ILE A 1 78 ? -6.761 -4.964 1.026 1.00 95.50 78 ILE A C 1
ATOM 690 O O . ILE A 1 78 ? -7.611 -4.929 0.138 1.00 95.50 78 ILE A O 1
ATOM 694 N N . HIS A 1 79 ? -6.330 -6.093 1.579 1.00 92.88 79 HIS A N 1
ATOM 695 C CA . HIS A 1 79 ? -6.982 -7.377 1.360 1.00 92.88 79 HIS A CA 1
ATOM 696 C C . HIS A 1 79 ? -7.890 -7.692 2.552 1.00 92.88 79 HIS A C 1
ATOM 698 O O . HIS A 1 79 ? -7.413 -7.798 3.686 1.00 92.88 79 HIS A O 1
ATOM 704 N N . TYR A 1 80 ? -9.189 -7.821 2.289 1.00 89.25 80 TYR A N 1
ATOM 705 C CA . TYR A 1 80 ? -10.227 -8.058 3.291 1.00 89.25 80 TYR A CA 1
ATOM 706 C C . TYR A 1 80 ? -11.325 -8.953 2.719 1.00 89.25 80 TYR A C 1
ATOM 708 O O . TYR A 1 80 ? -11.831 -8.684 1.631 1.00 89.25 80 TYR A O 1
ATOM 716 N N . ARG A 1 81 ? -11.701 -10.011 3.453 1.00 85.44 81 ARG A N 1
ATOM 717 C CA . ARG A 1 81 ? -12.754 -10.974 3.060 1.00 85.44 81 ARG A CA 1
ATOM 718 C C . ARG A 1 81 ? -12.609 -11.486 1.613 1.00 85.44 81 ARG A C 1
ATOM 720 O O . ARG A 1 81 ? -13.575 -11.519 0.862 1.00 85.44 81 ARG A O 1
ATOM 727 N N . GLY A 1 82 ? -11.385 -11.830 1.210 1.00 83.56 82 GLY A N 1
ATOM 728 C CA . GLY A 1 82 ? -11.084 -12.338 -0.137 1.00 83.56 82 GLY A CA 1
ATOM 729 C C . GLY A 1 82 ? -11.083 -11.282 -1.250 1.00 83.56 82 GLY A C 1
ATOM 730 O O . GLY A 1 82 ? -10.835 -11.617 -2.401 1.00 83.56 82 GLY A O 1
ATOM 731 N N . SER A 1 83 ? -11.337 -10.009 -0.932 1.00 86.44 83 SER A N 1
ATOM 732 C CA . SER A 1 83 ? -11.321 -8.906 -1.895 1.00 86.44 83 SER A CA 1
ATOM 733 C C . SER A 1 83 ? -10.077 -8.041 -1.735 1.00 86.44 83 SER A C 1
ATOM 735 O O . SER A 1 83 ? -9.654 -7.737 -0.617 1.00 86.44 83 SER A O 1
ATOM 737 N N . LEU A 1 84 ? -9.518 -7.592 -2.860 1.00 90.00 84 LEU A N 1
ATOM 738 C CA . LEU A 1 84 ? -8.360 -6.701 -2.903 1.00 90.00 84 LEU A CA 1
ATOM 739 C C . LEU A 1 84 ? -8.787 -5.283 -3.315 1.00 90.00 84 LEU A C 1
ATOM 741 O O . LEU A 1 84 ? -9.102 -5.026 -4.476 1.00 90.00 84 LEU A O 1
ATOM 745 N N . ALA A 1 85 ? -8.774 -4.345 -2.369 1.00 92.88 85 ALA A N 1
ATOM 746 C CA . ALA A 1 85 ? -9.171 -2.956 -2.586 1.00 92.88 85 ALA A CA 1
ATOM 747 C C . ALA A 1 85 ? -7.951 -2.041 -2.742 1.00 92.88 85 ALA A C 1
ATOM 749 O O . ALA A 1 85 ? -7.091 -1.964 -1.863 1.00 92.88 85 ALA A O 1
ATOM 750 N N . LYS A 1 86 ? -7.879 -1.293 -3.847 1.00 94.75 86 LYS A N 1
ATOM 751 C CA . LYS A 1 86 ? -6.809 -0.316 -4.091 1.00 94.75 86 LYS A CA 1
ATOM 752 C C . LYS A 1 86 ? -7.018 0.947 -3.257 1.00 94.75 86 LYS A C 1
ATOM 754 O O . LYS A 1 86 ? -8.027 1.632 -3.394 1.00 94.75 86 LYS A O 1
ATOM 759 N N . VAL A 1 87 ? -6.018 1.324 -2.462 1.00 96.75 87 VAL A N 1
ATOM 760 C CA . VAL A 1 87 ? -6.103 2.454 -1.518 1.00 96.75 87 VAL A CA 1
ATOM 761 C C . VAL A 1 87 ? -4.954 3.449 -1.666 1.00 96.75 87 VAL A C 1
ATOM 763 O O . VAL A 1 87 ? -4.503 4.051 -0.707 1.00 96.75 87 VAL A O 1
ATOM 766 N N . ASN A 1 88 ? -4.490 3.706 -2.890 1.00 94.94 88 ASN A N 1
ATOM 767 C CA . ASN A 1 88 ? -3.309 4.552 -3.136 1.00 94.94 88 ASN A CA 1
ATOM 768 C C . ASN A 1 88 ? -3.463 6.047 -2.769 1.00 94.94 88 ASN A C 1
ATOM 770 O O . ASN A 1 88 ? -2.543 6.839 -2.960 1.00 94.94 88 ASN A O 1
ATOM 774 N N . SER A 1 89 ? -4.632 6.465 -2.283 1.00 96.75 89 SER A N 1
ATOM 775 C CA . SER A 1 89 ? -4.889 7.834 -1.845 1.00 96.75 89 SER A CA 1
ATOM 776 C C . SER A 1 89 ? -5.567 7.848 -0.482 1.00 96.75 89 SER A C 1
ATOM 778 O O . SER A 1 89 ? -6.331 6.947 -0.144 1.00 96.75 89 SER A O 1
ATOM 780 N N . LYS A 1 90 ? -5.376 8.944 0.263 1.00 96.88 90 LYS A N 1
ATOM 781 C CA . LYS A 1 90 ? -6.092 9.188 1.524 1.00 96.88 90 LYS A CA 1
ATOM 782 C C . LYS A 1 90 ? -7.609 9.067 1.348 1.00 96.88 90 LYS A C 1
ATOM 784 O O . LYS A 1 90 ? -8.280 8.558 2.236 1.00 96.88 90 LYS A O 1
ATOM 789 N N . LYS A 1 91 ? -8.153 9.545 0.221 1.00 97.19 91 LYS A N 1
ATOM 790 C CA . LYS A 1 91 ? -9.589 9.456 -0.076 1.00 97.19 91 LYS A CA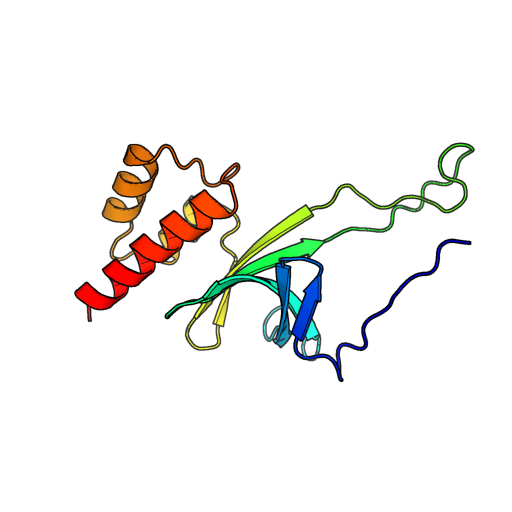 1
ATOM 791 C C . LYS A 1 91 ? -10.027 7.996 -0.193 1.00 97.19 91 LYS A C 1
ATOM 793 O O . LYS A 1 91 ? -10.967 7.614 0.490 1.00 97.19 91 LYS A O 1
ATOM 798 N N . ALA A 1 92 ? -9.322 7.196 -0.993 1.00 97.00 92 ALA A N 1
ATOM 799 C CA . ALA A 1 92 ? -9.629 5.777 -1.174 1.00 97.00 92 ALA A CA 1
ATOM 800 C C . ALA A 1 92 ? -9.491 4.990 0.139 1.00 97.00 92 ALA A C 1
ATOM 802 O O . ALA A 1 92 ? -10.400 4.256 0.508 1.00 97.00 92 ALA A O 1
ATOM 803 N N . PHE A 1 93 ? -8.415 5.224 0.896 1.00 97.25 93 PHE A N 1
ATOM 804 C CA . PHE A 1 93 ? -8.204 4.600 2.205 1.00 97.25 93 PHE A CA 1
ATOM 805 C C . PHE A 1 93 ? -9.336 4.903 3.196 1.00 97.25 93 PHE A C 1
ATOM 807 O O . PHE A 1 93 ? -9.852 4.013 3.858 1.00 97.25 93 PHE A O 1
ATOM 814 N N . LEU A 1 94 ? -9.756 6.167 3.287 1.00 96.88 94 LEU A N 1
ATOM 815 C CA . LEU A 1 94 ? -10.844 6.556 4.185 1.00 96.88 94 LEU A CA 1
ATOM 816 C C . LEU A 1 94 ? -12.215 6.078 3.707 1.00 96.88 94 LEU A C 1
ATOM 818 O O . LEU A 1 94 ? -13.091 5.891 4.538 1.00 96.88 94 LEU A O 1
ATOM 822 N N . SER A 1 95 ? -12.398 5.911 2.396 1.00 96.06 95 SER A N 1
ATOM 823 C CA . SER A 1 95 ? -13.620 5.338 1.828 1.00 96.06 95 SER A CA 1
ATOM 824 C C . SER A 1 95 ? -13.744 3.850 2.141 1.00 96.06 95 SER A C 1
ATOM 826 O O . SER A 1 95 ? -14.855 3.366 2.299 1.00 96.06 95 SER A O 1
ATOM 828 N N . PHE A 1 96 ? -12.622 3.130 2.238 1.00 95.00 96 PHE A N 1
ATOM 829 C CA . PHE A 1 96 ? -12.618 1.730 2.658 1.00 95.00 96 PHE A CA 1
ATOM 830 C C . PHE A 1 96 ? -13.108 1.575 4.109 1.00 95.00 96 PHE A C 1
ATOM 832 O O . PHE A 1 9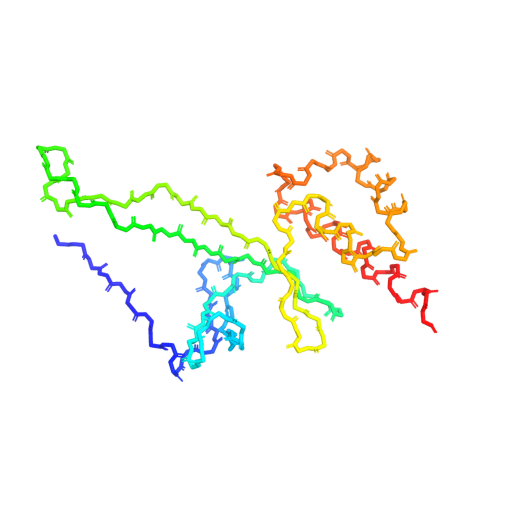6 ? -13.875 0.670 4.415 1.00 95.00 96 PHE A O 1
ATOM 839 N N . TYR A 1 97 ? -12.729 2.508 4.987 1.00 94.44 97 TYR A N 1
ATOM 840 C CA . TYR A 1 97 ? -13.141 2.552 6.394 1.00 94.44 97 TYR A CA 1
ATOM 841 C C . TYR A 1 97 ? -14.209 3.625 6.668 1.00 94.44 97 TYR A C 1
ATOM 843 O O . TYR A 1 97 ? -14.067 4.425 7.600 1.00 94.44 97 TYR A O 1
ATOM 851 N N . ASP A 1 98 ? -15.256 3.698 5.840 1.00 93.94 98 ASP A N 1
ATOM 852 C CA . ASP A 1 98 ? -16.190 4.836 5.869 1.00 93.94 98 ASP A CA 1
ATOM 853 C C . ASP A 1 98 ? -16.900 5.002 7.227 1.00 93.94 98 ASP A C 1
ATOM 855 O O . ASP A 1 98 ? -17.030 6.130 7.714 1.00 93.94 98 ASP A O 1
ATOM 859 N N . SER A 1 99 ? -17.232 3.892 7.901 1.00 93.62 99 SER A N 1
ATOM 860 C CA . SER A 1 99 ? -17.936 3.875 9.194 1.00 93.62 99 SER A CA 1
ATOM 861 C C . SER A 1 99 ? -17.198 4.591 10.332 1.00 93.62 99 SER A C 1
ATOM 863 O O . SER A 1 99 ? -17.843 5.141 11.218 1.00 93.62 99 SER A O 1
ATOM 865 N N . TYR A 1 100 ? -15.862 4.657 10.297 1.00 94.06 100 TYR A N 1
ATOM 866 C CA . TYR A 1 100 ? -15.038 5.360 11.298 1.00 94.06 100 TYR A CA 1
ATOM 867 C C . TYR A 1 100 ? -14.010 6.305 10.658 1.00 94.06 100 TYR A C 1
ATOM 869 O O . TYR A 1 100 ? -12.921 6.590 11.179 1.00 94.06 100 TYR A O 1
ATOM 877 N N . ARG A 1 101 ? -14.359 6.853 9.488 1.00 95.62 101 ARG A N 1
ATOM 878 C CA . ARG A 1 101 ? -13.491 7.758 8.723 1.00 95.62 101 ARG A CA 1
ATOM 879 C C . ARG A 1 101 ? -13.123 9.033 9.487 1.00 95.62 101 ARG A C 1
ATOM 881 O O . ARG A 1 101 ? -12.063 9.614 9.237 1.00 95.62 101 ARG A O 1
ATOM 888 N N . LYS A 1 102 ? -14.000 9.530 10.371 1.00 96.25 102 LYS A N 1
ATOM 889 C CA . LYS A 1 102 ? -13.789 10.787 11.117 1.00 96.25 102 LYS A CA 1
ATOM 890 C C . LYS A 1 102 ? -12.695 10.595 12.169 1.00 96.25 102 LYS A C 1
ATOM 892 O O . LYS A 1 102 ? -11.793 11.427 12.290 1.00 96.25 102 LYS A O 1
ATOM 897 N N . GLU A 1 103 ? -12.727 9.463 12.851 1.00 97.50 103 GLU A N 1
ATOM 898 C CA . GLU A 1 103 ? -11.787 9.011 13.866 1.00 97.50 103 GLU A CA 1
ATOM 899 C C . GLU A 1 103 ? -10.415 8.776 13.246 1.00 97.50 103 GLU A C 1
ATOM 901 O O . GLU A 1 103 ? -9.421 9.293 13.756 1.00 97.50 103 GLU A O 1
ATOM 906 N N . ILE A 1 104 ? -10.359 8.097 12.094 1.00 97.50 104 ILE A N 1
ATOM 907 C CA . ILE A 1 104 ? -9.107 7.901 11.351 1.00 97.50 104 ILE A CA 1
ATOM 908 C C . ILE A 1 104 ? -8.503 9.251 10.964 1.00 97.50 104 ILE A C 1
ATOM 910 O O . ILE A 1 104 ? -7.317 9.487 11.189 1.00 97.50 104 ILE A O 1
ATOM 914 N N . ARG A 1 105 ? -9.300 10.190 10.433 1.00 97.56 105 ARG A N 1
ATOM 915 C CA . ARG A 1 105 ? -8.799 11.539 10.107 1.00 97.56 105 ARG A CA 1
ATOM 916 C C . ARG A 1 105 ? -8.245 12.253 11.338 1.00 97.56 105 ARG A C 1
ATOM 918 O O . ARG A 1 105 ? -7.196 12.893 11.233 1.00 97.56 105 ARG A O 1
ATOM 925 N N . LYS A 1 106 ? -8.929 12.160 12.483 1.00 98.00 106 LYS A N 1
ATOM 926 C CA . LYS A 1 106 ? -8.472 12.739 13.755 1.00 98.00 106 LYS A CA 1
ATOM 927 C C . LYS A 1 106 ? -7.153 12.103 14.196 1.00 98.00 106 LYS A C 1
ATOM 929 O O . LYS A 1 106 ? -6.224 12.828 14.548 1.00 98.00 106 LYS A O 1
ATOM 934 N N . PHE A 1 107 ? -7.039 10.780 14.099 1.00 98.31 107 PHE A N 1
ATOM 935 C CA . PHE A 1 107 ? -5.823 10.037 14.419 1.00 98.31 107 PHE A CA 1
ATOM 936 C C . PHE A 1 107 ? -4.649 10.441 13.523 1.00 98.31 107 PHE A C 1
ATOM 938 O O . PHE A 1 107 ? -3.579 10.773 14.032 1.00 98.31 107 PHE A O 1
ATOM 945 N N . MET A 1 108 ? -4.855 10.491 12.205 1.00 98.12 108 MET A N 1
ATOM 946 C CA . MET A 1 108 ? -3.830 10.921 11.252 1.00 98.12 108 MET A CA 1
ATOM 947 C C . MET A 1 108 ? -3.341 12.339 11.554 1.00 98.12 108 MET A C 1
ATOM 949 O O . MET A 1 108 ? -2.139 12.577 11.566 1.00 98.12 108 MET A O 1
ATOM 953 N N . ARG A 1 109 ? -4.258 13.274 11.845 1.00 97.88 109 ARG A N 1
ATOM 954 C CA . ARG A 1 109 ? -3.905 14.650 12.229 1.00 97.88 109 ARG A CA 1
ATOM 955 C C . ARG A 1 109 ? -3.075 14.692 13.510 1.00 97.88 109 ARG A C 1
ATOM 957 O O . ARG A 1 109 ? -2.028 15.328 13.517 1.00 97.88 109 ARG A O 1
ATOM 964 N N . LYS A 1 110 ? -3.524 14.003 14.567 1.00 98.12 110 LYS A N 1
ATOM 965 C CA . LYS A 1 110 ? -2.832 13.956 15.867 1.00 98.12 110 LYS A CA 1
ATOM 966 C C . LYS A 1 110 ? -1.412 13.401 15.733 1.00 98.12 110 LYS A C 1
ATOM 968 O O . LYS A 1 110 ? -0.497 13.911 16.362 1.00 98.12 110 LYS A O 1
ATOM 973 N N . ASN A 1 111 ? -1.235 12.389 14.887 1.00 97.88 111 ASN A N 1
ATOM 974 C CA . ASN A 1 111 ? 0.049 11.727 14.661 1.00 97.88 111 ASN A CA 1
ATOM 975 C C . ASN A 1 111 ? 0.847 12.313 13.486 1.00 97.88 111 ASN A C 1
ATOM 977 O O . ASN A 1 111 ? 1.863 11.741 13.120 1.00 97.88 111 ASN A O 1
ATOM 981 N N . LYS A 1 112 ? 0.390 13.420 12.880 1.00 97.12 112 LYS A N 1
ATOM 982 C CA . LYS A 1 112 ? 1.020 14.077 11.718 1.00 97.12 112 LYS A CA 1
ATOM 983 C C . LYS A 1 112 ? 1.236 13.159 10.497 1.00 97.12 112 LYS A C 1
ATOM 985 O O . LYS A 1 112 ? 2.033 13.480 9.622 1.00 97.12 112 LYS A O 1
ATOM 990 N N . ILE A 1 113 ? 0.453 12.085 10.376 1.00 97.81 113 ILE A N 1
ATOM 991 C CA . ILE A 1 113 ? 0.565 11.108 9.285 1.00 97.81 113 ILE A CA 1
ATOM 992 C C . ILE A 1 113 ? 0.037 11.728 7.988 1.00 97.81 113 ILE A C 1
ATOM 994 O O . ILE A 1 113 ? -1.168 11.966 7.822 1.00 97.81 113 ILE A O 1
ATOM 998 N N . LYS A 1 114 ? 0.935 11.949 7.026 1.00 96.81 114 LYS A N 1
ATOM 999 C CA . LYS A 1 114 ? 0.595 12.383 5.665 1.00 96.81 114 LYS A CA 1
ATOM 1000 C C . LYS A 1 114 ? 0.570 11.167 4.744 1.00 96.81 114 LYS A C 1
ATOM 1002 O O . LYS A 1 114 ? 1.606 10.788 4.230 1.00 96.81 114 LYS A O 1
ATOM 1007 N N . TYR A 1 115 ? -0.615 10.605 4.476 1.00 95.44 115 TYR A N 1
ATOM 1008 C CA . TYR A 1 115 ? -0.789 9.326 3.750 1.00 95.44 115 TYR A CA 1
ATOM 1009 C C . TYR A 1 115 ? 0.136 9.121 2.536 1.00 95.44 115 TYR A C 1
ATOM 1011 O O . TYR A 1 115 ? 0.760 8.078 2.406 1.00 95.44 115 TYR A O 1
ATOM 1019 N N . LYS A 1 116 ? 0.245 10.130 1.657 1.00 93.19 116 LYS A N 1
ATOM 1020 C CA . LYS A 1 116 ? 1.067 10.062 0.435 1.00 93.19 116 LYS A CA 1
ATOM 1021 C C . LYS A 1 116 ? 2.563 9.857 0.721 1.00 93.19 116 LYS A C 1
ATOM 1023 O O . LYS A 1 116 ? 3.243 9.236 -0.084 1.00 93.19 116 LYS A O 1
ATOM 1028 N N . ASN A 1 117 ? 3.047 10.379 1.845 1.00 94.12 117 ASN A N 1
ATOM 1029 C CA . ASN A 1 117 ? 4.458 10.394 2.227 1.00 94.12 117 ASN A CA 1
ATOM 1030 C C . ASN A 1 117 ? 4.711 9.580 3.505 1.00 94.12 117 ASN A C 1
ATOM 1032 O O . ASN A 1 117 ? 5.753 9.755 4.127 1.00 94.12 117 ASN A O 1
ATOM 1036 N N . ALA A 1 118 ? 3.743 8.766 3.932 1.00 96.12 118 ALA A N 1
ATOM 1037 C CA . ALA A 1 118 ? 3.823 8.088 5.212 1.00 96.12 118 ALA A CA 1
ATOM 1038 C C . ALA A 1 118 ? 4.919 7.014 5.189 1.00 96.12 118 ALA A C 1
ATOM 1040 O O . ALA A 1 118 ? 5.038 6.272 4.206 1.00 96.12 118 ALA A O 1
ATOM 1041 N N . THR A 1 119 ? 5.701 6.917 6.264 1.00 95.56 119 THR A N 1
ATOM 1042 C CA . THR A 1 119 ? 6.688 5.840 6.416 1.00 95.56 119 THR A CA 1
ATOM 1043 C C . THR A 1 119 ? 5.999 4.498 6.660 1.00 95.56 119 THR A C 1
ATOM 1045 O O . THR A 1 119 ? 4.797 4.429 6.939 1.00 95.56 119 THR A O 1
ATOM 1048 N N . LYS A 1 120 ? 6.756 3.398 6.567 1.00 94.44 120 LYS A N 1
ATOM 1049 C CA . LYS A 1 120 ? 6.229 2.059 6.861 1.00 94.44 120 LYS A CA 1
ATOM 1050 C C . LYS A 1 120 ? 5.686 1.992 8.291 1.00 94.44 120 LYS A C 1
ATOM 1052 O O . LYS A 1 120 ? 4.597 1.471 8.507 1.00 94.44 120 LYS A O 1
ATOM 1057 N N . GLU A 1 121 ? 6.401 2.575 9.243 1.00 96.25 121 GLU A N 1
ATOM 1058 C CA . GLU A 1 121 ? 6.045 2.621 10.662 1.00 96.25 121 GLU A CA 1
ATOM 1059 C C . GLU A 1 121 ? 4.781 3.456 10.892 1.00 96.25 121 GLU A C 1
ATOM 1061 O O . GLU A 1 121 ? 3.893 3.047 11.639 1.00 96.25 121 GLU A O 1
ATOM 1066 N N . GLU A 1 122 ? 4.650 4.600 10.214 1.00 97.81 122 GLU A N 1
ATOM 1067 C CA . GLU A 1 122 ? 3.441 5.426 10.278 1.00 97.81 122 GLU A CA 1
ATOM 1068 C C . GLU A 1 122 ? 2.221 4.702 9.699 1.00 97.81 122 GLU A C 1
ATOM 1070 O O . GLU A 1 122 ? 1.123 4.790 10.255 1.00 97.81 122 GLU A O 1
ATOM 1075 N N . LEU A 1 123 ? 2.404 3.962 8.603 1.00 97.12 123 LEU A N 1
ATOM 1076 C CA . LEU A 1 123 ? 1.357 3.140 7.999 1.00 97.12 123 LEU A CA 1
ATOM 1077 C C . LEU A 1 123 ? 0.966 1.976 8.914 1.00 97.12 123 LEU A C 1
ATOM 1079 O O . LEU A 1 123 ? -0.224 1.755 9.119 1.00 97.12 123 LEU A O 1
ATOM 1083 N N . ILE A 1 124 ? 1.933 1.286 9.524 1.00 96.88 124 ILE A N 1
ATOM 1084 C CA . ILE A 1 124 ? 1.676 0.251 10.537 1.00 96.88 124 ILE A CA 1
ATOM 1085 C C . ILE A 1 124 ? 0.876 0.848 11.695 1.00 96.88 124 ILE A C 1
ATOM 1087 O O . ILE A 1 124 ? -0.174 0.322 12.051 1.00 96.88 124 ILE A O 1
ATOM 1091 N N . LYS A 1 125 ? 1.303 1.995 12.231 1.00 97.75 125 LYS A N 1
ATOM 1092 C CA . LYS A 1 125 ? 0.609 2.695 13.319 1.00 97.75 125 LYS A CA 1
ATOM 1093 C C . LYS A 1 125 ? -0.833 3.061 12.948 1.00 97.75 125 LYS A C 1
ATOM 1095 O O . LYS A 1 125 ? -1.735 2.930 13.776 1.00 97.75 125 LYS A O 1
ATOM 1100 N N . LEU A 1 126 ? -1.060 3.508 11.712 1.00 97.56 126 LEU A N 1
ATOM 1101 C CA . LEU A 1 126 ? -2.393 3.799 11.183 1.00 97.56 126 LEU A CA 1
ATOM 1102 C C . LEU A 1 126 ? -3.259 2.537 11.086 1.00 97.56 126 LEU A C 1
ATOM 1104 O O . LEU A 1 126 ? -4.418 2.565 11.502 1.00 97.56 126 LEU A O 1
ATOM 1108 N N . MET A 1 127 ? -2.703 1.444 10.566 1.00 97.12 127 MET A N 1
ATOM 1109 C CA . MET A 1 127 ? -3.415 0.173 10.426 1.00 97.12 127 MET A CA 1
ATOM 1110 C C . MET A 1 127 ? -3.758 -0.441 11.781 1.00 97.12 127 MET A C 1
ATOM 1112 O O . MET A 1 127 ? -4.891 -0.873 11.968 1.00 97.12 127 MET A O 1
ATOM 1116 N N . THR A 1 128 ? -2.852 -0.378 12.759 1.00 96.75 128 THR A N 1
ATOM 1117 C CA . THR A 1 128 ? -3.122 -0.807 14.138 1.00 96.75 128 THR A CA 1
ATOM 1118 C C . THR A 1 128 ? -4.314 -0.058 14.731 1.00 96.75 128 THR A C 1
ATOM 1120 O O . THR A 1 128 ? -5.202 -0.674 15.318 1.00 96.75 128 THR A O 1
ATOM 1123 N N . PHE A 1 129 ? -4.390 1.263 14.537 1.00 96.69 129 PHE A N 1
ATOM 1124 C CA . PHE A 1 129 ? -5.545 2.044 14.987 1.00 96.69 129 PHE A CA 1
ATOM 1125 C C . PHE A 1 129 ? -6.849 1.594 14.309 1.00 96.69 129 PHE A C 1
ATOM 1127 O O . PHE A 1 129 ? -7.869 1.434 14.982 1.00 96.69 129 PHE A O 1
ATOM 1134 N N . CYS A 1 130 ? -6.819 1.367 12.993 1.00 95.38 130 CYS A N 1
ATOM 1135 C CA . CYS A 1 130 ? -7.988 0.898 12.245 1.00 95.38 130 CYS A CA 1
ATOM 1136 C C . CYS A 1 130 ? -8.437 -0.493 12.713 1.00 95.38 130 CYS A C 1
ATOM 1138 O O . CYS A 1 130 ? -9.633 -0.719 12.877 1.00 95.38 130 CYS A O 1
ATOM 1140 N N . HIS A 1 131 ? -7.493 -1.393 12.994 1.00 93.88 131 HIS A N 1
ATOM 1141 C CA . HIS A 1 131 ? -7.773 -2.733 13.496 1.00 93.88 131 HIS A CA 1
ATOM 1142 C C . HIS A 1 131 ? -8.482 -2.696 14.855 1.00 93.88 131 HIS A C 1
ATOM 1144 O O . HIS A 1 131 ? -9.565 -3.266 14.988 1.00 93.88 131 HIS A O 1
ATOM 1150 N N . VAL A 1 132 ? -7.946 -1.949 15.827 1.00 93.69 132 VAL A N 1
ATOM 1151 C CA . VAL A 1 132 ? -8.576 -1.778 17.151 1.00 93.69 132 VAL A CA 1
ATOM 1152 C C . VAL A 1 132 ? -9.987 -1.200 17.018 1.00 93.69 132 VAL A C 1
ATOM 1154 O O . VAL A 1 132 ? -10.918 -1.679 17.663 1.00 93.69 132 VAL A O 1
ATOM 1157 N N . LYS A 1 133 ? -10.181 -0.211 16.136 1.00 92.25 133 LYS A N 1
ATOM 1158 C CA . LYS A 1 133 ? -11.509 0.363 15.882 1.00 92.25 133 LYS A CA 1
ATOM 1159 C C . LYS A 1 133 ? -12.484 -0.600 15.220 1.00 92.25 133 LYS A C 1
ATOM 1161 O O . LYS A 1 133 ? -13.667 -0.553 15.535 1.00 92.25 133 LYS A O 1
ATOM 1166 N N . SER A 1 134 ? -12.002 -1.497 14.368 1.00 87.75 134 SER A N 1
ATOM 1167 C CA . SER A 1 134 ? -12.847 -2.514 13.742 1.00 87.75 134 SER A CA 1
ATOM 1168 C C . SER A 1 134 ? -13.371 -3.560 14.732 1.00 87.75 134 SER A C 1
ATOM 1170 O O . SER A 1 134 ? -14.410 -4.152 14.462 1.00 87.75 134 SER A O 1
ATOM 1172 N N . ILE A 1 135 ? -12.670 -3.796 15.850 1.00 86.19 135 ILE A N 1
ATOM 1173 C CA . ILE A 1 135 ? -13.080 -4.750 16.894 1.00 86.19 135 ILE A CA 1
ATOM 1174 C C . ILE A 1 135 ? -14.156 -4.136 17.793 1.00 86.19 135 ILE A C 1
ATOM 1176 O O . ILE A 1 135 ? -15.126 -4.805 18.099 1.00 86.19 135 ILE A O 1
ATOM 1180 N N . GLN A 1 136 ? -14.024 -2.856 18.154 1.00 79.69 136 GLN A N 1
ATOM 1181 C CA . GLN A 1 136 ? -14.973 -2.148 19.032 1.00 79.69 136 GLN A CA 1
ATOM 1182 C C . GLN A 1 136 ? -16.363 -1.910 18.410 1.00 79.69 136 GLN A C 1
ATOM 1184 O O . GLN A 1 136 ? -17.271 -1.488 19.116 1.00 79.69 136 GLN A O 1
ATOM 1189 N N . ASN A 1 137 ? -16.500 -2.120 17.098 1.00 63.78 137 ASN A N 1
ATOM 1190 C CA . ASN A 1 137 ? -17.714 -1.846 16.326 1.00 63.78 137 ASN A CA 1
ATOM 1191 C C . ASN A 1 137 ? -18.404 -3.121 15.790 1.00 63.78 137 ASN A C 1
ATOM 1193 O O . ASN A 1 137 ? -19.334 -2.988 14.996 1.00 63.78 137 ASN A O 1
ATOM 1197 N N . ASN A 1 138 ? -17.937 -4.324 16.156 1.00 56.38 138 ASN A N 1
ATOM 1198 C CA . ASN A 1 138 ? -18.701 -5.571 15.974 1.00 56.38 138 ASN A CA 1
ATOM 1199 C C . ASN A 1 138 ? -19.234 -6.021 17.331 1.00 56.38 138 ASN A C 1
ATOM 1201 O O . ASN A 1 138 ? -20.303 -6.660 17.327 1.00 56.38 138 ASN A O 1
#